Protein AF-A0A6A0A3K6-F1 (afdb_monomer)

Radius of gyration: 18.03 Å; Cα contacts (8 Å, |Δi|>4): 85; chains: 1; bounding box: 5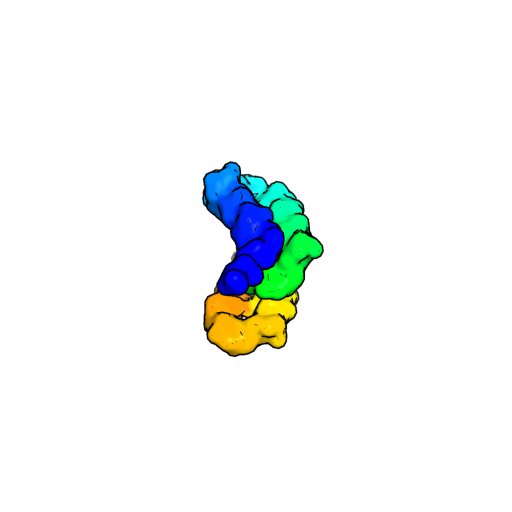7×27×57 Å

pLDDT: mean 73.13, std 15.04, range [38.66, 89.81]

Mean predicted aligned error: 10.45 Å

Organism: Haematococcus lacustris (NCBI:txid44745)

InterPro domains:
  IPR011990 Tetratricopeptide-like helical domain superfamily [G3DSA:1.25.40.10] (3-109)
  IPR011990 Tetratricopeptide-like helical domain superfamily [SSF48452] (23-89)
  IPR019734 Tetratricopeptide repeat [PS50005] (45-78)
  IPR051616 Cul2-RING E3 ligase substrate-recognition [PTHR46224] (24-90)

Secondary structure (DSSP, 8-state):
-----THHHHHHHHHHS--HHHHTT-HHHHHHHHHHHHHH-TT-HHHHHHHHHHHHHTT-HHHHHHHHHHHHHH-TT-HHHHHHHHHHHHHHHHHHHHHHHHHHHHHTS--

Sequence (111 aa):
MEVAGPQLNLMRCYMELAPWRQAVGNGRQALGDARTARALDPKYPKAWYREGAAHQLLQDWEEAAATFYEGFSLFPANKEFEVAFKQAMEEGRKAHQAAKAAAATAAGNDS

Solvent-accessible surface area (backbone atoms only — not comparable to full-atom values): 6084 Å² total; per-residue (Å²): 143,78,90,78,55,77,66,63,59,56,54,46,51,67,60,76,72,51,68,57,82,68,42,64,82,41,25,70,58,39,30,53,53,16,50,50,44,31,73,75,36,77,85,40,68,70,28,35,52,42,31,19,52,17,26,49,67,66,67,37,30,66,62,16,30,51,37,20,50,54,40,26,73,77,36,76,86,45,63,66,31,58,53,49,28,54,49,34,51,51,51,41,50,52,54,53,50,50,53,52,51,52,54,54,56,62,71,67,70,82,121

Structure (mmCIF, N/CA/C/O backbone):
data_AF-A0A6A0A3K6-F1
#
_entry.id   AF-A0A6A0A3K6-F1
#
loop_
_atom_site.group_PDB
_atom_site.id
_atom_site.type_symbol
_atom_site.label_atom_id
_atom_site.label_alt_id
_atom_site.label_comp_id
_atom_site.label_asym_id
_atom_site.label_entity_id
_atom_site.label_seq_id
_atom_site.pdbx_PDB_ins_code
_atom_site.Cartn_x
_atom_site.Cartn_y
_atom_site.Cartn_z
_atom_site.occupancy
_atom_site.B_iso_or_equiv
_atom_site.auth_seq_id
_atom_site.auth_comp_id
_atom_site.auth_asym_id
_atom_site.auth_atom_id
_atom_site.pdbx_PDB_model_num
ATOM 1 N N . MET A 1 1 ? 27.408 0.925 -29.357 1.00 41.47 1 MET A N 1
ATOM 2 C CA . MET A 1 1 ? 26.806 -0.077 -28.457 1.00 41.47 1 MET A CA 1
ATOM 3 C C . MET A 1 1 ? 26.207 0.674 -27.282 1.00 41.47 1 MET A C 1
ATOM 5 O O . MET A 1 1 ? 26.932 0.942 -26.345 1.00 41.47 1 MET A O 1
ATOM 9 N N . GLU A 1 2 ? 24.934 1.051 -27.331 1.00 38.66 2 GLU A N 1
ATOM 10 C CA . GLU A 1 2 ? 24.202 1.484 -26.134 1.00 38.66 2 GLU A CA 1
ATOM 11 C C . GLU A 1 2 ? 22.778 0.958 -26.273 1.00 38.66 2 GLU A C 1
ATOM 13 O O . GLU A 1 2 ? 21.961 1.464 -27.037 1.00 38.66 2 GLU A O 1
ATOM 18 N N . VAL A 1 3 ? 22.522 -0.157 -25.597 1.00 40.56 3 VAL A N 1
ATOM 19 C CA . VAL A 1 3 ? 21.209 -0.790 -25.490 1.00 40.56 3 VAL A CA 1
ATOM 20 C C . VAL A 1 3 ? 20.342 0.026 -24.526 1.00 40.56 3 VAL A C 1
ATOM 22 O O . VAL A 1 3 ? 20.039 -0.401 -23.417 1.00 40.56 3 VAL A O 1
ATOM 25 N N . ALA A 1 4 ? 19.953 1.233 -24.935 1.00 46.47 4 ALA A N 1
ATOM 26 C CA . ALA A 1 4 ? 18.921 2.009 -24.256 1.00 46.47 4 ALA A CA 1
ATOM 27 C C . ALA A 1 4 ? 17.554 1.410 -24.625 1.00 46.47 4 ALA A C 1
ATOM 29 O O . ALA A 1 4 ? 16.913 1.808 -25.596 1.00 46.47 4 ALA A O 1
ATOM 30 N N . GLY A 1 5 ? 17.156 0.366 -23.895 1.00 42.31 5 GLY A N 1
ATOM 31 C CA . GLY A 1 5 ? 15.914 -0.357 -24.146 1.00 42.31 5 GLY A CA 1
ATOM 32 C C . GLY A 1 5 ? 14.676 0.558 -24.078 1.00 42.31 5 GLY A C 1
ATOM 33 O O . GLY A 1 5 ? 14.613 1.438 -23.214 1.00 42.31 5 GLY A O 1
ATOM 34 N N . PRO A 1 6 ? 13.652 0.328 -24.925 1.00 49.38 6 PRO A N 1
ATOM 35 C CA . PRO A 1 6 ? 12.426 1.139 -25.006 1.00 49.38 6 PRO A CA 1
ATOM 36 C C . PRO A 1 6 ? 11.613 1.216 -23.697 1.00 49.38 6 PRO A C 1
ATOM 38 O O . PRO A 1 6 ? 10.689 2.018 -23.586 1.00 49.38 6 PRO A O 1
ATOM 41 N N . GLN A 1 7 ? 11.971 0.429 -22.681 1.00 46.47 7 GLN A N 1
ATOM 42 C CA . GLN A 1 7 ? 11.316 0.404 -21.373 1.00 46.47 7 GLN A CA 1
ATOM 43 C C . GLN A 1 7 ? 11.655 1.622 -20.495 1.00 46.47 7 GLN A C 1
ATOM 45 O O . GLN A 1 7 ? 10.807 2.081 -19.731 1.00 46.47 7 GLN A O 1
ATOM 50 N N . LEU A 1 8 ? 12.852 2.212 -20.636 1.00 48.31 8 LEU A N 1
ATOM 51 C CA . LEU A 1 8 ? 13.247 3.360 -19.805 1.00 48.31 8 LEU A CA 1
ATOM 52 C C . LEU A 1 8 ? 12.515 4.657 -20.196 1.00 48.31 8 LEU A C 1
ATOM 54 O O . LEU A 1 8 ? 12.266 5.505 -19.340 1.00 48.31 8 LEU A O 1
ATOM 58 N N . ASN A 1 9 ? 12.151 4.809 -21.474 1.00 48.91 9 ASN A N 1
ATOM 59 C CA . ASN A 1 9 ? 11.521 6.031 -21.983 1.00 48.91 9 ASN A CA 1
ATOM 60 C C . ASN A 1 9 ? 10.011 6.080 -21.690 1.00 48.91 9 ASN A C 1
ATOM 62 O O . ASN A 1 9 ? 9.485 7.140 -21.362 1.00 48.91 9 ASN A O 1
ATOM 66 N N . LEU A 1 10 ? 9.327 4.930 -21.705 1.00 52.50 10 LEU A N 1
ATOM 67 C CA . LEU A 1 10 ? 7.910 4.828 -21.329 1.00 52.50 10 LEU A CA 1
ATOM 68 C C . LEU A 1 10 ? 7.697 5.107 -19.835 1.00 52.50 10 LEU A C 1
ATOM 70 O O . LEU A 1 10 ? 6.826 5.894 -19.469 1.00 52.50 10 LEU A O 1
ATOM 74 N N . MET A 1 11 ? 8.544 4.550 -18.965 1.00 53.19 11 MET A N 1
ATOM 75 C CA . MET A 1 11 ? 8.443 4.777 -17.520 1.00 53.19 11 MET A CA 1
ATOM 76 C C . MET A 1 11 ? 8.767 6.224 -17.113 1.00 53.19 11 MET A C 1
ATOM 78 O O . MET A 1 11 ? 8.202 6.745 -16.149 1.00 53.19 11 MET A O 1
ATOM 82 N N . ARG A 1 12 ? 9.645 6.901 -17.868 1.00 47.62 12 ARG A N 1
ATOM 83 C CA . ARG A 1 12 ? 9.955 8.323 -17.677 1.00 47.62 12 ARG A CA 1
ATOM 84 C C . ARG A 1 12 ? 8.760 9.216 -18.024 1.00 47.62 12 ARG A C 1
ATOM 86 O O . ARG A 1 12 ? 8.481 10.136 -17.264 1.00 47.62 12 ARG A O 1
ATOM 93 N N . CYS A 1 13 ? 7.983 8.888 -19.060 1.00 48.00 13 CYS A N 1
ATOM 94 C CA . CYS A 1 13 ? 6.721 9.575 -19.362 1.00 48.00 13 CYS A CA 1
ATOM 95 C C . CYS A 1 13 ? 5.660 9.389 -18.261 1.00 48.00 13 CYS A C 1
ATOM 97 O O . CYS A 1 13 ? 5.001 10.357 -17.895 1.00 48.00 13 CYS A O 1
ATOM 99 N N . TYR A 1 14 ? 5.539 8.198 -17.662 1.00 52.97 14 TYR A N 1
ATOM 100 C CA . TYR A 1 14 ? 4.618 7.972 -16.533 1.00 52.97 14 TYR A CA 1
ATOM 101 C C . TYR A 1 14 ? 5.074 8.621 -15.210 1.00 52.97 14 TYR A C 1
ATOM 103 O O . TYR A 1 14 ? 4.256 8.822 -14.310 1.00 52.97 14 TYR A O 1
ATOM 111 N N . MET A 1 15 ? 6.363 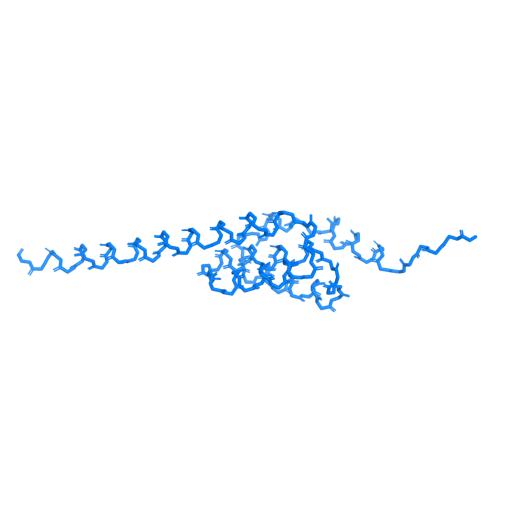8.956 -15.063 1.00 50.59 15 MET A N 1
ATOM 112 C CA . MET A 1 15 ? 6.887 9.674 -13.892 1.00 50.59 15 MET A CA 1
ATOM 113 C C . MET A 1 15 ? 6.944 11.197 -14.060 1.00 50.59 15 MET A C 1
ATOM 115 O O . MET A 1 15 ? 6.802 11.888 -13.055 1.00 50.59 15 MET A O 1
ATOM 119 N N . GLU A 1 16 ? 7.124 11.724 -15.274 1.00 49.16 16 GLU A N 1
ATOM 120 C CA . GLU A 1 16 ? 7.217 13.176 -15.511 1.00 49.16 16 GLU A CA 1
ATOM 121 C C . GLU A 1 16 ? 5.873 13.850 -15.838 1.00 49.16 16 GLU A C 1
ATOM 123 O O . GLU A 1 16 ? 5.778 15.067 -15.708 1.00 49.16 16 GLU A O 1
ATOM 128 N N . LEU A 1 17 ? 4.818 13.103 -16.205 1.00 45.00 17 LEU A N 1
ATOM 129 C CA . LEU A 1 17 ? 3.524 13.696 -16.601 1.00 45.00 17 LEU A CA 1
ATOM 130 C C . LEU A 1 17 ? 2.374 13.574 -15.594 1.00 45.00 17 LEU A C 1
ATOM 132 O O . LEU A 1 17 ? 1.321 14.159 -15.833 1.00 45.00 17 LEU A O 1
ATOM 136 N N . ALA A 1 18 ? 2.531 12.885 -14.465 1.00 45.62 18 ALA A N 1
ATOM 137 C CA . ALA A 1 18 ? 1.446 12.786 -13.490 1.00 45.62 18 ALA A CA 1
ATOM 138 C C . ALA A 1 18 ? 1.842 13.404 -12.145 1.00 45.62 18 ALA A C 1
ATOM 140 O O . ALA A 1 18 ? 2.693 12.839 -11.443 1.00 45.62 18 ALA A O 1
ATOM 141 N N . PRO A 1 19 ? 1.165 14.472 -11.682 1.00 51.00 19 PRO A N 1
ATOM 142 C CA . PRO A 1 19 ? 1.082 14.749 -10.260 1.00 51.00 19 PRO A CA 1
ATOM 143 C C . PRO A 1 19 ? 0.209 13.655 -9.620 1.00 51.00 19 PRO A C 1
ATOM 145 O O . PRO A 1 19 ? -0.904 13.906 -9.175 1.00 51.00 19 PRO A O 1
ATOM 148 N N . TRP A 1 20 ? 0.704 12.412 -9.549 1.00 52.28 20 TRP A N 1
ATOM 149 C CA . TRP A 1 20 ? 0.013 11.319 -8.854 1.00 52.28 20 TRP A CA 1
ATOM 150 C C . TRP A 1 20 ? -0.239 11.696 -7.389 1.00 52.28 20 TRP A C 1
ATOM 152 O O . TRP A 1 20 ? -1.251 11.301 -6.831 1.00 52.28 20 TRP A O 1
ATOM 162 N N . ARG A 1 21 ? 0.615 12.562 -6.809 1.00 49.38 21 ARG A N 1
ATOM 163 C CA . ARG A 1 21 ? 0.409 13.209 -5.501 1.00 49.38 21 ARG A CA 1
ATOM 164 C C . ARG A 1 21 ? -0.883 14.031 -5.405 1.00 49.38 21 ARG A C 1
ATOM 166 O O . ARG A 1 21 ? -1.410 14.140 -4.309 1.00 49.38 21 ARG A O 1
ATOM 173 N N . GLN A 1 22 ? -1.392 14.599 -6.502 1.00 46.41 22 GLN A N 1
ATOM 174 C CA . GLN A 1 22 ? -2.696 15.281 -6.534 1.00 46.41 22 GLN A CA 1
ATOM 175 C C . GLN A 1 22 ? -3.853 14.300 -6.780 1.00 46.41 22 GLN A C 1
ATOM 177 O O . GLN A 1 22 ? -4.944 14.507 -6.256 1.00 46.41 22 GLN A O 1
ATOM 182 N N . ALA A 1 23 ? -3.610 13.189 -7.486 1.00 52.03 23 ALA A N 1
ATOM 183 C CA . ALA A 1 23 ? -4.581 12.099 -7.653 1.00 52.03 23 ALA A CA 1
ATOM 184 C C . ALA A 1 23 ? -4.790 11.249 -6.381 1.00 52.03 23 ALA A C 1
ATOM 186 O O . ALA A 1 23 ? -5.740 10.472 -6.320 1.00 52.03 23 ALA A O 1
ATOM 187 N N . VAL A 1 24 ? -3.969 11.440 -5.337 1.00 54.22 24 VAL A N 1
ATOM 188 C CA . VAL A 1 24 ? -4.144 10.851 -3.989 1.00 54.22 24 VAL A CA 1
ATOM 189 C C . VAL A 1 24 ? -5.523 11.171 -3.381 1.00 54.22 24 VAL A C 1
ATOM 191 O O . VAL A 1 24 ? -5.973 10.456 -2.493 1.00 54.22 24 VAL A O 1
ATOM 194 N N . GLY A 1 25 ? -6.247 12.177 -3.894 1.00 57.97 25 GLY A N 1
ATOM 195 C CA . GLY A 1 25 ? -7.643 12.442 -3.521 1.00 57.97 25 GLY A CA 1
ATOM 196 C C . GLY A 1 25 ? -8.674 11.435 -4.064 1.00 57.97 25 GLY A C 1
ATOM 197 O O . GLY A 1 25 ? -9.766 11.343 -3.517 1.00 57.97 25 GLY A O 1
ATOM 198 N N . ASN A 1 26 ? -8.341 10.659 -5.103 1.00 70.38 26 ASN A N 1
ATOM 199 C CA . ASN A 1 26 ? -9.195 9.624 -5.697 1.00 70.38 26 ASN A CA 1
ATOM 200 C C . ASN A 1 26 ? -8.449 8.279 -5.700 1.00 70.38 26 ASN A C 1
ATOM 202 O O . ASN A 1 26 ? -7.943 7.842 -6.736 1.00 70.38 26 ASN A O 1
ATOM 206 N N . GLY A 1 27 ? -8.412 7.586 -4.554 1.00 71.38 27 GLY A N 1
ATOM 207 C CA . GLY A 1 27 ? -7.728 6.288 -4.404 1.00 71.38 27 GLY A CA 1
ATOM 208 C C . GLY A 1 27 ? -8.074 5.260 -5.496 1.00 71.38 27 GLY A C 1
ATOM 209 O O . GLY A 1 27 ? -7.225 4.481 -5.916 1.00 71.38 27 GLY A O 1
ATOM 210 N N . ARG A 1 28 ? -9.286 5.326 -6.063 1.00 77.38 28 ARG A N 1
ATOM 211 C CA . ARG A 1 28 ? -9.744 4.439 -7.144 1.00 77.38 28 ARG A CA 1
ATOM 212 C C . ARG A 1 28 ? -9.093 4.720 -8.503 1.00 77.38 28 ARG A C 1
ATOM 214 O O . ARG A 1 28 ? -8.848 3.783 -9.258 1.00 77.38 28 ARG A O 1
ATOM 221 N N . GLN A 1 29 ? -8.815 5.986 -8.819 1.00 74.81 29 GLN A N 1
ATOM 222 C CA . GLN A 1 29 ? -8.070 6.354 -10.031 1.00 74.81 29 GLN A CA 1
ATOM 223 C C . GLN A 1 29 ? -6.596 5.980 -9.875 1.00 74.81 29 GLN A C 1
ATOM 225 O O . GLN A 1 29 ? -6.037 5.335 -10.758 1.00 74.81 29 GLN A O 1
ATOM 230 N N . ALA A 1 30 ? -6.014 6.271 -8.706 1.00 76.31 30 ALA A N 1
ATOM 231 C CA . ALA A 1 30 ? -4.644 5.882 -8.380 1.00 76.31 30 ALA A CA 1
ATOM 232 C C . ALA A 1 30 ? -4.431 4.361 -8.487 1.00 76.31 30 ALA A C 1
ATOM 234 O O . ALA A 1 30 ? -3.400 3.917 -8.991 1.00 76.31 30 ALA A O 1
ATOM 235 N N . LEU A 1 31 ? -5.426 3.563 -8.085 1.00 82.00 31 LEU A N 1
ATOM 236 C CA . LEU A 1 31 ? -5.392 2.112 -8.241 1.00 82.00 31 LEU A CA 1
ATOM 237 C C . LEU A 1 31 ? -5.373 1.687 -9.718 1.00 82.00 31 LEU A C 1
ATOM 239 O O . LEU A 1 31 ? -4.604 0.806 -10.097 1.00 82.00 31 LEU A O 1
ATOM 243 N N . GLY A 1 32 ? -6.195 2.313 -10.565 1.00 79.62 32 GLY A N 1
ATOM 244 C CA . GLY A 1 32 ? -6.224 2.030 -12.005 1.00 79.62 32 GLY A CA 1
ATOM 245 C C . GLY A 1 32 ? -4.889 2.330 -12.691 1.00 79.62 32 GLY A C 1
ATOM 246 O O . GLY A 1 32 ? -4.379 1.505 -13.457 1.00 79.62 32 GLY A O 1
ATOM 247 N N . ASP A 1 33 ? -4.283 3.466 -12.351 1.00 77.00 33 ASP A N 1
ATOM 248 C CA . ASP A 1 33 ? -2.976 3.866 -12.873 1.00 77.00 33 ASP A CA 1
ATOM 249 C C . ASP A 1 33 ? -1.867 2.921 -12.392 1.00 77.00 33 ASP A C 1
ATOM 251 O O . ASP A 1 33 ? -1.019 2.498 -13.182 1.00 77.00 33 ASP A O 1
ATOM 255 N N . ALA A 1 34 ? -1.895 2.528 -11.114 1.00 78.12 34 ALA A N 1
ATOM 256 C CA . ALA A 1 34 ? -0.919 1.605 -10.547 1.00 78.12 34 ALA A CA 1
ATOM 257 C C . ALA A 1 34 ? -1.019 0.198 -11.163 1.00 78.12 34 ALA A C 1
ATOM 259 O O . ALA A 1 34 ? 0.005 -0.370 -11.547 1.00 78.12 34 ALA A O 1
ATOM 260 N N . ARG A 1 35 ? -2.236 -0.325 -11.367 1.00 82.62 35 ARG A N 1
ATOM 261 C CA . ARG A 1 35 ? -2.461 -1.616 -12.045 1.00 82.62 35 ARG A CA 1
ATOM 262 C C . ARG A 1 35 ? -1.997 -1.590 -13.496 1.00 82.62 35 ARG A C 1
ATOM 264 O O . ARG A 1 35 ? -1.414 -2.561 -13.971 1.00 82.62 35 ARG A O 1
ATOM 271 N N . THR A 1 36 ? -2.213 -0.474 -14.190 1.00 79.25 36 THR A N 1
ATOM 272 C CA . THR A 1 36 ? -1.712 -0.290 -15.558 1.00 79.25 36 THR A CA 1
ATOM 273 C C . THR A 1 36 ? -0.185 -0.280 -15.571 1.00 79.25 36 THR A C 1
ATOM 275 O O . THR A 1 36 ? 0.424 -0.975 -16.379 1.00 79.25 36 THR A O 1
ATOM 278 N N . ALA A 1 37 ? 0.452 0.426 -14.6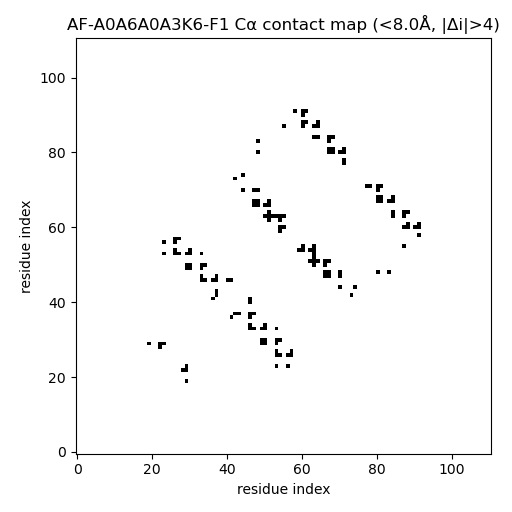32 1.00 75.81 37 ALA A N 1
ATOM 279 C CA . ALA A 1 37 ? 1.906 0.427 -14.496 1.00 75.81 37 ALA A CA 1
ATOM 280 C C . ALA A 1 37 ? 2.464 -0.974 -14.186 1.00 75.81 37 ALA A C 1
ATOM 282 O O . ALA A 1 37 ? 3.470 -1.364 -14.773 1.00 75.81 37 ALA A O 1
ATOM 283 N N . ARG A 1 38 ? 1.787 -1.757 -13.335 1.00 78.62 38 ARG A N 1
ATOM 284 C CA . ARG A 1 38 ? 2.145 -3.156 -13.058 1.00 78.62 38 ARG A CA 1
ATOM 285 C C . ARG A 1 38 ? 1.979 -4.060 -14.282 1.00 78.62 38 ARG A C 1
ATOM 287 O O . ARG A 1 38 ? 2.804 -4.943 -14.495 1.00 78.62 38 ARG A O 1
ATOM 294 N N . ALA A 1 39 ? 0.939 -3.851 -15.088 1.00 79.50 39 ALA A N 1
ATOM 295 C CA . ALA A 1 39 ? 0.727 -4.608 -16.322 1.00 79.50 39 ALA A CA 1
ATOM 296 C C . ALA A 1 39 ? 1.780 -4.283 -17.396 1.00 79.50 39 ALA A C 1
ATOM 298 O O . ALA A 1 39 ? 2.169 -5.162 -18.162 1.00 79.50 39 ALA A O 1
ATOM 299 N N . LEU A 1 40 ? 2.243 -3.031 -17.441 1.00 77.44 40 LEU A N 1
ATOM 300 C CA . LEU A 1 40 ? 3.289 -2.582 -18.360 1.00 77.44 40 LEU A CA 1
ATOM 301 C C . LEU A 1 40 ? 4.677 -3.076 -17.944 1.00 77.44 40 LEU A C 1
ATOM 303 O O . LEU A 1 40 ? 5.437 -3.536 -18.794 1.00 77.44 40 LEU A O 1
ATOM 307 N N . ASP A 1 41 ? 5.005 -2.984 -16.655 1.00 72.50 41 ASP A N 1
ATOM 308 C CA . ASP A 1 41 ? 6.261 -3.488 -16.110 1.00 72.50 41 ASP A CA 1
ATOM 309 C C . ASP A 1 41 ? 6.043 -4.190 -14.757 1.00 72.50 41 ASP A C 1
ATOM 311 O O . ASP A 1 41 ? 6.082 -3.557 -13.693 1.00 72.50 41 ASP A O 1
ATOM 315 N N . PRO A 1 42 ? 5.875 -5.524 -14.762 1.00 73.50 42 PRO A N 1
ATOM 316 C CA . PRO A 1 42 ? 5.726 -6.293 -13.531 1.00 73.50 42 PRO A CA 1
ATOM 317 C C . PRO A 1 42 ? 7.017 -6.323 -12.698 1.00 73.50 42 PRO A C 1
ATOM 319 O O . PRO A 1 42 ? 6.976 -6.658 -11.513 1.00 73.50 42 PRO A O 1
ATOM 322 N N . LYS A 1 43 ? 8.164 -5.950 -13.285 1.00 77.00 43 LYS A N 1
ATOM 323 C CA . LYS A 1 43 ? 9.456 -5.838 -12.605 1.00 77.00 43 LYS A CA 1
ATOM 324 C C . LYS A 1 43 ? 9.726 -4.432 -12.058 1.00 77.00 43 LYS A C 1
ATOM 326 O O . LYS A 1 43 ? 10.830 -4.183 -11.570 1.00 77.00 43 LYS A O 1
ATOM 331 N N . TYR A 1 44 ? 8.736 -3.538 -12.048 1.00 76.56 44 TYR A N 1
ATOM 332 C CA . TYR A 1 44 ? 8.907 -2.207 -11.484 1.00 76.56 44 TYR A CA 1
ATOM 333 C C . TYR A 1 44 ? 8.468 -2.117 -10.011 1.00 76.56 44 TYR A C 1
ATOM 335 O O . TYR A 1 44 ? 7.273 -2.010 -9.728 1.00 76.56 44 TYR A O 1
ATOM 343 N N . PRO A 1 45 ? 9.399 -2.056 -9.038 1.00 75.81 45 PRO A N 1
ATOM 344 C CA . PRO A 1 45 ? 9.049 -2.061 -7.615 1.00 75.81 45 PRO A CA 1
ATOM 345 C C . PRO A 1 45 ? 8.190 -0.859 -7.191 1.00 75.81 45 PRO A C 1
ATOM 347 O O . PRO A 1 45 ? 7.332 -0.966 -6.318 1.00 75.81 45 PRO A O 1
ATOM 350 N N . LYS A 1 46 ? 8.353 0.300 -7.834 1.00 77.12 46 LYS A N 1
ATOM 351 C CA . LYS A 1 46 ? 7.556 1.486 -7.490 1.00 77.12 46 LYS A CA 1
ATOM 352 C C . LYS A 1 46 ? 6.094 1.372 -7.944 1.00 77.12 46 LYS A C 1
ATOM 354 O O . LYS A 1 46 ? 5.259 2.040 -7.344 1.00 77.12 46 LYS A O 1
ATOM 359 N N . ALA A 1 47 ? 5.767 0.557 -8.955 1.00 80.62 47 ALA A N 1
ATOM 360 C CA . ALA A 1 47 ? 4.370 0.292 -9.324 1.00 80.62 47 ALA A CA 1
ATOM 361 C C . ALA A 1 47 ? 3.656 -0.487 -8.216 1.00 80.62 47 ALA A C 1
ATOM 363 O O . ALA A 1 47 ? 2.617 -0.039 -7.743 1.00 80.62 47 ALA A O 1
ATOM 364 N N . TRP A 1 48 ? 4.276 -1.567 -7.731 1.00 84.56 48 TRP A N 1
ATOM 365 C CA . TRP A 1 48 ? 3.783 -2.350 -6.592 1.00 84.56 48 TRP A CA 1
ATOM 366 C C . TRP A 1 48 ? 3.580 -1.489 -5.344 1.00 84.56 48 TRP A C 1
ATOM 368 O O . TRP A 1 48 ? 2.547 -1.578 -4.685 1.00 84.56 48 TRP A O 1
ATOM 378 N N . TYR A 1 49 ? 4.532 -0.596 -5.055 1.00 82.88 49 TYR A N 1
ATOM 379 C CA . TYR A 1 49 ? 4.396 0.325 -3.928 1.00 82.88 49 TYR A CA 1
ATOM 380 C C . TYR A 1 49 ? 3.194 1.271 -4.086 1.00 82.88 49 TYR A C 1
ATOM 382 O O . TYR A 1 49 ? 2.447 1.503 -3.138 1.00 82.88 49 TYR A O 1
ATOM 390 N N . ARG A 1 50 ? 2.986 1.810 -5.293 1.00 81.56 50 ARG A N 1
ATOM 391 C CA . ARG A 1 50 ? 1.861 2.709 -5.594 1.00 81.56 50 ARG A CA 1
ATOM 392 C C . ARG A 1 50 ? 0.511 1.995 -5.553 1.00 81.56 50 ARG A C 1
ATOM 394 O O . ARG A 1 50 ? -0.456 2.601 -5.109 1.00 81.56 50 ARG A O 1
ATOM 401 N N . GLU A 1 51 ? 0.447 0.738 -5.985 1.00 86.12 51 GLU A N 1
ATOM 402 C CA . GLU A 1 51 ? -0.769 -0.083 -5.920 1.00 86.12 51 GLU A CA 1
ATOM 403 C C . GLU A 1 51 ? -1.157 -0.360 -4.463 1.00 86.12 51 GLU A C 1
ATOM 405 O O . GLU A 1 51 ? -2.292 -0.090 -4.074 1.00 86.12 51 GLU A O 1
ATOM 410 N N . GLY A 1 52 ? -0.193 -0.755 -3.623 1.00 88.12 52 GLY A N 1
ATOM 411 C CA . GLY A 1 52 ? -0.421 -0.929 -2.186 1.00 88.12 52 GLY A CA 1
ATOM 412 C C . GLY A 1 52 ? -0.851 0.368 -1.489 1.00 88.12 52 GLY A C 1
ATOM 413 O O . GLY A 1 52 ? -1.813 0.369 -0.724 1.00 88.12 52 GLY A O 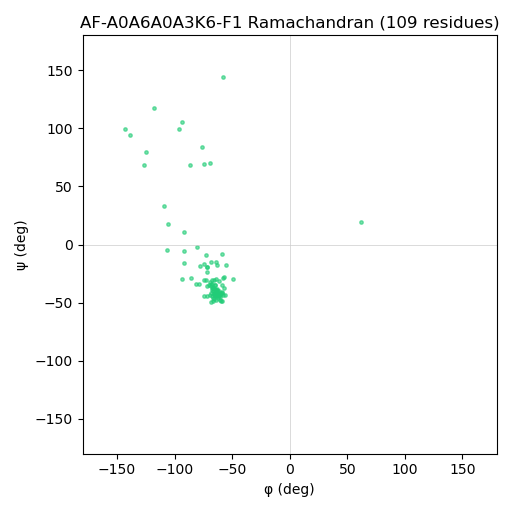1
ATOM 414 N N . ALA A 1 53 ? -0.218 1.501 -1.813 1.00 83.62 53 ALA A N 1
ATOM 415 C CA . ALA A 1 53 ? -0.607 2.807 -1.275 1.00 83.62 53 ALA A CA 1
ATOM 416 C C . ALA A 1 53 ? -2.016 3.245 -1.727 1.00 83.62 53 ALA A C 1
ATOM 418 O O . ALA A 1 53 ? -2.750 3.863 -0.957 1.00 83.62 53 ALA A O 1
ATOM 419 N N . ALA A 1 54 ? -2.425 2.912 -2.956 1.00 85.75 54 ALA A N 1
ATOM 420 C CA . ALA A 1 54 ? -3.780 3.173 -3.434 1.00 85.75 54 ALA A CA 1
ATOM 421 C C . ALA A 1 54 ? -4.823 2.341 -2.670 1.00 85.75 54 ALA A C 1
ATOM 423 O O . ALA A 1 54 ? -5.865 2.875 -2.294 1.00 85.75 54 ALA A O 1
ATOM 424 N N . HIS A 1 55 ? -4.522 1.074 -2.370 1.00 87.38 55 HIS A N 1
ATOM 425 C CA . HIS A 1 55 ? -5.368 0.240 -1.514 1.00 87.38 55 HIS A CA 1
ATOM 426 C C . HIS A 1 55 ? -5.467 0.779 -0.080 1.00 87.38 55 HIS A C 1
ATOM 428 O O . HIS A 1 55 ? -6.564 0.821 0.472 1.00 87.38 55 HIS A O 1
ATOM 434 N N . GLN A 1 56 ? -4.373 1.294 0.495 1.00 84.00 56 GLN A N 1
ATOM 435 C CA . GLN A 1 56 ? -4.416 1.973 1.800 1.00 84.00 56 GLN A CA 1
ATOM 436 C C . GLN A 1 56 ? -5.365 3.183 1.792 1.00 84.00 56 GLN A C 1
ATOM 438 O O . GLN A 1 56 ? -6.139 3.368 2.729 1.00 84.00 56 GLN A O 1
ATOM 443 N N . LEU A 1 57 ? -5.364 3.983 0.720 1.00 82.31 57 LEU A N 1
ATOM 444 C CA . LEU A 1 57 ? -6.291 5.115 0.570 1.00 82.31 57 LEU A CA 1
ATOM 445 C C . LEU A 1 57 ? -7.753 4.676 0.439 1.00 82.31 57 LEU A C 1
ATOM 447 O O . LEU A 1 57 ? -8.649 5.403 0.862 1.00 82.31 57 LEU A O 1
ATOM 451 N N . LEU A 1 58 ? -7.995 3.501 -0.141 1.00 84.69 58 LEU A N 1
ATOM 452 C CA . LEU A 1 58 ? -9.322 2.889 -0.230 1.00 84.69 58 LEU A CA 1
ATOM 453 C C . LEU A 1 58 ? -9.742 2.176 1.065 1.00 84.69 58 LEU A C 1
ATOM 455 O O . LEU A 1 58 ? -10.868 1.701 1.147 1.00 84.69 58 LEU A O 1
ATOM 459 N N . GLN A 1 59 ? -8.869 2.147 2.081 1.00 84.81 59 GLN A N 1
ATOM 460 C CA . GLN A 1 59 ? -9.031 1.377 3.319 1.00 84.81 59 GLN A CA 1
ATOM 461 C C . GLN A 1 59 ? -9.102 -0.146 3.095 1.00 84.81 59 GLN A C 1
ATOM 463 O O . GLN A 1 59 ? -9.516 -0.891 3.985 1.00 84.81 59 GLN A O 1
ATOM 468 N N . ASP A 1 60 ? -8.632 -0.614 1.938 1.00 87.75 60 ASP A N 1
ATOM 469 C CA . ASP A 1 60 ? -8.515 -2.027 1.578 1.00 87.75 60 ASP A CA 1
ATOM 470 C C . ASP A 1 60 ? -7.174 -2.575 2.088 1.00 87.75 60 ASP A C 1
ATOM 472 O O . ASP A 1 60 ? -6.244 -2.868 1.333 1.00 87.75 60 ASP A O 1
ATOM 476 N N . TRP A 1 61 ? -7.041 -2.675 3.411 1.00 86.94 61 TRP A N 1
ATOM 477 C CA . TRP A 1 61 ? -5.777 -3.039 4.065 1.00 86.94 61 TRP A CA 1
ATOM 478 C C . TRP A 1 61 ? -5.293 -4.456 3.724 1.00 86.94 61 TRP A C 1
ATOM 480 O O . TRP A 1 61 ? -4.088 -4.705 3.710 1.00 86.94 61 TRP A O 1
ATOM 490 N N . GLU A 1 62 ? -6.220 -5.374 3.451 1.00 85.50 62 GLU A N 1
ATOM 491 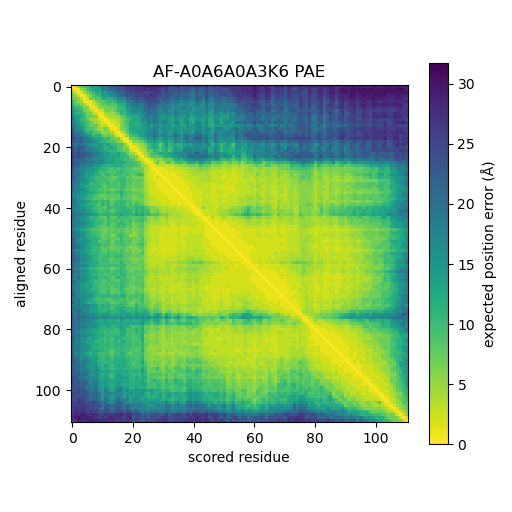C CA . GLU A 1 62 ? -5.932 -6.774 3.116 1.00 85.50 62 GLU A CA 1
ATOM 492 C C . GLU A 1 62 ? -5.254 -6.890 1.742 1.00 85.50 62 GLU A C 1
ATOM 494 O O . GLU A 1 62 ? -4.167 -7.460 1.627 1.00 85.50 62 GLU A O 1
ATOM 499 N N . GLU A 1 63 ? -5.824 -6.234 0.728 1.00 87.25 63 GLU A N 1
ATOM 500 C CA . GLU A 1 63 ? -5.257 -6.158 -0.624 1.00 87.25 63 GLU A CA 1
ATOM 501 C C . GLU A 1 63 ? -3.942 -5.365 -0.649 1.00 87.25 63 GLU A C 1
ATOM 503 O O . GLU A 1 63 ? -2.988 -5.748 -1.335 1.00 87.25 63 GLU A O 1
ATOM 508 N N . ALA A 1 64 ? -3.837 -4.294 0.149 1.00 89.44 64 ALA A N 1
ATOM 509 C CA . ALA A 1 64 ? -2.585 -3.555 0.305 1.00 89.44 64 ALA A CA 1
ATOM 510 C C . ALA A 1 64 ? -1.461 -4.467 0.823 1.00 89.44 64 ALA A C 1
ATOM 512 O O . ALA A 1 64 ? -0.365 -4.499 0.258 1.00 89.44 64 ALA A O 1
ATOM 513 N N . ALA A 1 65 ? -1.736 -5.238 1.879 1.00 88.56 65 ALA A N 1
ATOM 514 C CA . ALA A 1 65 ? -0.778 -6.159 2.476 1.00 88.56 65 ALA A CA 1
ATOM 515 C C . ALA A 1 65 ? -0.362 -7.273 1.497 1.00 88.56 65 ALA A C 1
ATOM 517 O O . ALA A 1 65 ? 0.832 -7.558 1.380 1.00 88.56 65 ALA A O 1
ATOM 518 N N . ALA A 1 66 ? -1.310 -7.848 0.750 1.00 89.81 66 ALA A N 1
ATOM 519 C CA . ALA A 1 66 ? -1.022 -8.839 -0.288 1.00 89.81 66 ALA A CA 1
ATOM 520 C C . ALA A 1 66 ? -0.107 -8.265 -1.385 1.00 89.81 66 ALA A C 1
ATOM 522 O O . ALA A 1 66 ? 0.935 -8.842 -1.698 1.00 89.81 66 ALA A O 1
ATOM 523 N N . THR A 1 67 ? -0.429 -7.069 -1.885 1.00 89.19 67 THR A N 1
ATOM 524 C CA . THR A 1 67 ? 0.346 -6.377 -2.926 1.00 89.19 67 THR A CA 1
ATOM 525 C C . THR A 1 67 ? 1.781 -6.086 -2.474 1.00 89.19 67 THR A C 1
ATOM 527 O O . THR A 1 67 ? 2.737 -6.311 -3.220 1.00 89.19 67 THR A O 1
ATOM 530 N N . PHE A 1 68 ? 1.969 -5.618 -1.235 1.00 88.50 68 PHE A N 1
ATOM 531 C CA . PHE A 1 68 ? 3.308 -5.390 -0.686 1.00 88.50 68 PHE A CA 1
ATOM 532 C C . PHE A 1 68 ? 4.081 -6.695 -0.464 1.00 88.50 68 PHE A C 1
ATOM 534 O O . PHE A 1 68 ? 5.296 -6.709 -0.657 1.00 88.50 68 PHE A O 1
ATOM 541 N N . TYR A 1 69 ? 3.407 -7.787 -0.093 1.00 87.62 69 TYR A N 1
ATOM 542 C CA . TYR A 1 69 ? 4.032 -9.098 0.093 1.00 87.62 69 TYR A CA 1
ATOM 543 C C . TYR A 1 69 ? 4.508 -9.716 -1.230 1.00 87.62 69 TYR A C 1
ATOM 545 O O . TYR A 1 69 ? 5.622 -10.245 -1.308 1.00 87.62 69 TYR A O 1
ATOM 553 N N . GLU A 1 70 ? 3.710 -9.601 -2.293 1.00 86.75 70 GLU A N 1
ATOM 554 C CA . GLU A 1 70 ? 4.122 -9.992 -3.646 1.00 86.75 70 GLU A CA 1
ATOM 555 C C . GLU A 1 70 ? 5.307 -9.144 -4.123 1.00 86.75 70 GLU A C 1
ATOM 557 O O . GLU A 1 70 ? 6.320 -9.683 -4.577 1.00 86.75 70 GLU A O 1
ATOM 562 N N . GLY A 1 71 ? 5.236 -7.823 -3.924 1.00 84.94 71 GLY A N 1
ATOM 563 C CA . GLY A 1 71 ? 6.341 -6.907 -4.207 1.00 84.94 71 GLY A CA 1
ATOM 564 C C . GLY A 1 71 ? 7.619 -7.266 -3.439 1.00 84.94 71 GLY A C 1
ATOM 565 O O . GLY A 1 71 ? 8.700 -7.310 -4.022 1.00 84.94 71 GLY A O 1
ATOM 566 N N . PHE A 1 72 ? 7.511 -7.602 -2.154 1.00 84.06 72 PHE A N 1
ATOM 567 C CA . PHE A 1 72 ? 8.643 -8.044 -1.338 1.00 84.06 72 PHE A CA 1
ATOM 568 C C . PHE A 1 72 ? 9.248 -9.359 -1.847 1.00 84.06 72 PHE A C 1
ATOM 570 O O . PHE A 1 72 ? 10.469 -9.490 -1.916 1.00 84.06 72 PHE A O 1
ATOM 577 N N . SER A 1 73 ? 8.407 -10.313 -2.255 1.00 84.69 73 SER A N 1
ATOM 578 C CA . SER A 1 73 ? 8.847 -11.609 -2.792 1.00 84.69 73 SER A CA 1
ATOM 579 C C . SER A 1 73 ? 9.605 -11.461 -4.116 1.00 84.69 73 SER A C 1
ATOM 581 O O . SER A 1 73 ? 10.560 -12.195 -4.372 1.00 84.69 73 SER A O 1
ATOM 583 N N . LEU A 1 74 ? 9.214 -10.488 -4.945 1.00 82.75 74 LEU A N 1
ATOM 584 C CA . LEU A 1 74 ? 9.898 -10.149 -6.198 1.00 82.75 74 LEU A CA 1
ATOM 585 C C . LEU A 1 74 ? 11.167 -9.314 -5.975 1.00 82.75 74 LEU A C 1
ATOM 587 O O . LEU A 1 74 ? 12.143 -9.463 -6.714 1.00 82.75 74 LEU A O 1
ATOM 591 N N . PHE A 1 75 ? 11.172 -8.447 -4.960 1.00 80.38 75 PHE A N 1
ATOM 592 C CA . PHE A 1 75 ? 12.277 -7.540 -4.642 1.00 80.38 75 PHE A CA 1
ATOM 593 C C . PHE A 1 75 ? 12.731 -7.684 -3.183 1.00 80.38 75 PHE A C 1
ATOM 595 O O . PHE A 1 75 ? 12.623 -6.728 -2.409 1.00 80.38 75 PHE A O 1
ATOM 602 N N . PRO A 1 76 ? 13.340 -8.823 -2.806 1.00 75.25 76 PRO A N 1
ATOM 603 C CA . PRO A 1 76 ? 13.770 -9.069 -1.427 1.00 75.25 76 PRO A CA 1
ATOM 604 C C . PRO A 1 76 ? 14.863 -8.096 -0.948 1.00 75.25 76 PRO A C 1
ATOM 606 O O . PRO A 1 76 ? 15.118 -7.973 0.246 1.00 75.25 76 PRO A O 1
ATOM 609 N N . ALA A 1 77 ? 15.511 -7.377 -1.870 1.00 78.12 77 ALA A N 1
ATOM 610 C CA . ALA A 1 77 ? 16.506 -6.353 -1.561 1.00 78.12 77 ALA A CA 1
ATOM 611 C C . ALA A 1 77 ? 15.895 -5.010 -1.107 1.00 78.12 77 ALA A C 1
ATOM 613 O O . ALA A 1 77 ? 16.595 -4.193 -0.505 1.00 78.12 77 ALA A O 1
ATOM 614 N N . ASN A 1 78 ? 14.610 -4.761 -1.382 1.00 70.06 78 ASN A N 1
ATOM 615 C CA . ASN A 1 78 ? 13.959 -3.486 -1.091 1.00 70.06 78 ASN A CA 1
ATOM 616 C C . ASN A 1 78 ? 13.212 -3.537 0.244 1.00 70.06 78 ASN A C 1
ATOM 618 O O . ASN A 1 78 ? 12.061 -3.962 0.327 1.00 70.06 78 ASN A O 1
ATOM 622 N N . LYS A 1 79 ? 13.853 -3.004 1.289 1.00 79.12 79 LYS A N 1
ATOM 623 C CA . LYS A 1 79 ? 13.262 -2.862 2.631 1.00 79.12 79 LYS A CA 1
ATOM 624 C C . LYS A 1 79 ? 12.040 -1.939 2.676 1.00 79.12 79 LYS A C 1
ATOM 626 O O . LYS A 1 79 ? 11.269 -2.005 3.627 1.00 79.12 79 LYS A O 1
ATOM 631 N N . GLU A 1 80 ? 11.839 -1.100 1.660 1.00 78.94 80 GLU A N 1
ATOM 632 C CA . GLU A 1 80 ? 10.655 -0.238 1.564 1.00 78.94 80 GLU A CA 1
ATOM 633 C C . GLU A 1 80 ? 9.350 -1.046 1.545 1.00 78.94 80 GLU A C 1
ATOM 635 O O . GLU A 1 80 ? 8.375 -0.625 2.162 1.00 78.94 80 GLU A O 1
ATOM 640 N N . PHE A 1 81 ? 9.339 -2.235 0.930 1.00 82.25 81 PHE A N 1
ATOM 641 C CA . PHE A 1 81 ? 8.164 -3.113 0.937 1.00 82.25 81 PHE A CA 1
ATOM 642 C C . PHE A 1 81 ? 7.860 -3.676 2.321 1.00 82.25 81 PHE A C 1
ATOM 644 O O . PHE A 1 81 ? 6.701 -3.746 2.715 1.00 82.25 81 PHE A O 1
ATOM 651 N N . GLU A 1 82 ? 8.894 -4.036 3.082 1.00 82.31 82 GLU A N 1
ATOM 652 C CA . GLU A 1 82 ? 8.734 -4.534 4.448 1.00 82.31 82 GLU A CA 1
ATOM 653 C C . GLU A 1 82 ? 8.146 -3.451 5.363 1.00 82.31 82 GLU A C 1
ATOM 655 O O . GLU A 1 82 ? 7.238 -3.719 6.153 1.00 82.31 82 GLU A O 1
ATOM 660 N N . VAL A 1 83 ? 8.643 -2.215 5.241 1.00 87.12 83 VAL A N 1
ATOM 661 C CA . VAL A 1 83 ? 8.126 -1.066 5.996 1.00 87.12 83 VAL A CA 1
ATOM 662 C C . VAL A 1 83 ? 6.675 -0.781 5.608 1.00 87.12 83 VAL A C 1
ATOM 664 O O . VAL A 1 83 ? 5.826 -0.667 6.490 1.00 87.12 83 VAL A O 1
ATOM 667 N N . ALA A 1 84 ? 6.373 -0.739 4.308 1.00 84.88 84 ALA A N 1
ATOM 668 C CA . ALA A 1 84 ? 5.026 -0.480 3.808 1.00 84.88 84 ALA A CA 1
ATOM 669 C C . ALA A 1 84 ? 4.020 -1.560 4.233 1.00 84.88 84 ALA A C 1
ATOM 671 O O . ALA A 1 84 ? 2.930 -1.239 4.698 1.00 84.88 84 ALA A O 1
ATOM 672 N N . PHE A 1 85 ? 4.412 -2.837 4.172 1.00 87.25 85 PHE A N 1
ATOM 673 C CA . PHE A 1 85 ? 3.600 -3.958 4.643 1.00 87.25 85 PHE A CA 1
ATOM 674 C C . PHE A 1 85 ? 3.275 -3.846 6.137 1.00 87.25 85 PHE A C 1
ATOM 676 O O . PHE A 1 85 ? 2.117 -3.966 6.541 1.00 87.25 85 PHE A O 1
ATOM 683 N N . LYS A 1 86 ? 4.287 -3.580 6.977 1.00 87.88 86 LYS A N 1
ATOM 684 C CA . LYS A 1 86 ? 4.086 -3.402 8.425 1.00 87.88 86 LYS A CA 1
ATOM 685 C C . LYS A 1 86 ? 3.139 -2.244 8.715 1.00 87.88 86 LYS A C 1
ATOM 687 O O . LYS A 1 86 ? 2.267 -2.379 9.573 1.00 87.88 86 LYS A O 1
ATOM 692 N N . GLN A 1 87 ? 3.297 -1.146 7.984 1.00 86.31 87 GLN A N 1
ATOM 693 C CA . GLN A 1 87 ? 2.470 0.037 8.141 1.00 86.31 87 GLN A CA 1
ATOM 694 C C . GLN A 1 87 ? 1.015 -0.219 7.723 1.00 86.31 87 GLN A C 1
ATOM 696 O O . GLN A 1 87 ? 0.115 0.075 8.505 1.00 86.31 87 GLN A O 1
ATOM 701 N N . ALA A 1 88 ? 0.778 -0.866 6.578 1.00 87.31 88 ALA A N 1
ATOM 702 C CA . ALA A 1 88 ? -0.566 -1.244 6.134 1.00 87.31 88 ALA A CA 1
ATOM 703 C C . ALA A 1 88 ? -1.281 -2.152 7.153 1.00 87.31 88 ALA A C 1
ATOM 705 O O . ALA A 1 88 ? -2.448 -1.936 7.479 1.00 87.31 88 ALA A O 1
ATOM 706 N N . MET A 1 89 ? -0.567 -3.124 7.729 1.00 87.31 89 MET A N 1
ATOM 707 C CA . MET A 1 89 ? -1.112 -4.005 8.769 1.00 87.31 89 MET A CA 1
ATOM 708 C C . MET A 1 89 ? -1.421 -3.265 10.075 1.00 87.31 89 MET A C 1
ATOM 710 O O . MET A 1 89 ? -2.387 -3.591 10.769 1.00 87.31 89 MET A O 1
ATOM 714 N N . GLU A 1 90 ? -0.595 -2.293 10.458 1.00 88.31 90 GLU A N 1
ATOM 715 C CA . GLU A 1 90 ? -0.837 -1.484 11.652 1.00 88.31 90 GLU A CA 1
ATOM 716 C C . GLU A 1 90 ? -2.035 -0.548 11.470 1.00 88.31 90 GLU A C 1
ATOM 718 O O . GLU A 1 90 ? -2.883 -0.464 12.362 1.00 88.31 90 GLU A O 1
ATOM 723 N N . GLU A 1 91 ? -2.139 0.106 10.315 1.00 85.81 91 GLU A N 1
ATOM 724 C CA . GLU A 1 91 ? -3.269 0.963 9.952 1.00 85.81 91 GLU A CA 1
ATOM 725 C C . GLU A 1 91 ? -4.574 0.160 9.879 1.00 85.81 91 GLU A C 1
ATOM 727 O O . GLU A 1 91 ? -5.564 0.562 10.493 1.00 85.81 91 GLU A O 1
ATOM 732 N N . GLY A 1 92 ? -4.557 -1.032 9.275 1.00 86.62 92 GLY A N 1
ATOM 733 C CA . GLY A 1 92 ? -5.707 -1.939 9.264 1.00 86.62 92 GLY A CA 1
ATOM 734 C C . GLY A 1 92 ? -6.135 -2.396 10.663 1.00 86.62 92 GLY A C 1
ATOM 735 O O . GLY A 1 92 ? -7.326 -2.388 10.985 1.00 86.62 92 GLY A O 1
ATOM 736 N N . ARG A 1 93 ? -5.181 -2.715 11.553 1.00 87.38 93 ARG A N 1
ATOM 737 C CA . ARG A 1 93 ? -5.489 -3.033 12.962 1.00 87.38 93 ARG A CA 1
ATOM 738 C C . ARG A 1 93 ? -6.112 -1.849 13.695 1.00 87.38 93 ARG A C 1
ATOM 740 O O . ARG A 1 93 ? -7.090 -2.043 14.416 1.00 87.38 93 ARG A O 1
ATOM 747 N N . LYS A 1 94 ? -5.572 -0.640 13.518 1.00 87.06 94 LYS A N 1
ATOM 748 C CA . LYS A 1 94 ? -6.124 0.585 14.121 1.00 87.06 94 LYS A CA 1
ATOM 749 C C . LYS A 1 94 ? -7.534 0.865 13.607 1.00 87.06 94 LYS A C 1
ATOM 751 O O . LYS A 1 94 ? -8.414 1.136 14.417 1.00 87.06 94 LYS A O 1
ATOM 756 N N . ALA A 1 95 ? -7.770 0.730 12.302 1.00 83.50 95 ALA A N 1
ATOM 757 C CA . ALA A 1 95 ? -9.090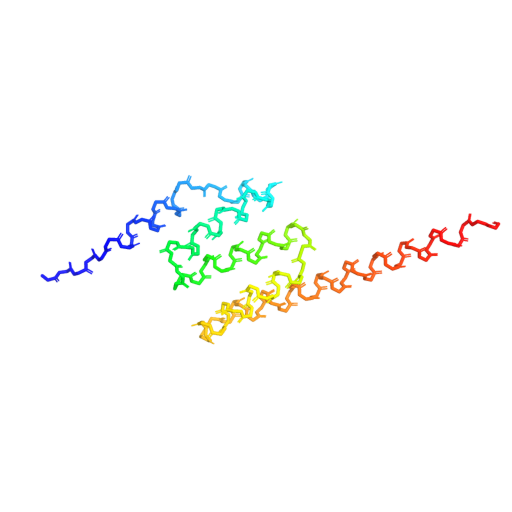 0.900 11.700 1.00 83.50 95 ALA A CA 1
ATOM 758 C C . ALA A 1 95 ? -10.110 -0.107 12.261 1.00 83.50 95 ALA A C 1
ATOM 760 O O . ALA A 1 95 ? -11.206 0.282 12.662 1.00 83.50 95 ALA A O 1
ATOM 761 N N . HIS A 1 96 ? -9.734 -1.384 12.384 1.00 80.88 96 HIS A N 1
ATOM 762 C CA . HIS A 1 96 ? -10.600 -2.412 12.968 1.00 80.88 96 HIS A CA 1
ATOM 763 C C . HIS A 1 96 ? -10.896 -2.159 14.458 1.00 80.88 96 HIS A C 1
ATOM 765 O O . HIS A 1 96 ? -12.035 -2.298 14.905 1.00 80.88 96 HIS A O 1
ATOM 771 N N . GLN A 1 97 ? -9.890 -1.747 15.237 1.00 83.31 97 GLN A N 1
ATOM 772 C CA . GLN A 1 97 ? -10.071 -1.390 16.648 1.00 83.31 97 GLN A CA 1
ATOM 773 C C . GLN A 1 97 ? -10.963 -0.156 16.820 1.00 83.31 97 GLN A C 1
ATOM 775 O O . GLN A 1 97 ? -11.839 -0.167 17.683 1.00 83.31 97 GLN A O 1
ATOM 780 N N . ALA A 1 98 ? -10.786 0.871 15.985 1.00 81.38 98 ALA A N 1
ATOM 781 C CA . ALA A 1 98 ? -11.626 2.064 15.986 1.00 81.38 98 ALA A CA 1
ATOM 782 C C . ALA A 1 98 ? -13.085 1.726 15.642 1.00 81.38 98 ALA A C 1
ATOM 784 O O . ALA A 1 98 ? -13.992 2.175 16.340 1.00 81.38 98 ALA A O 1
ATOM 785 N N . ALA A 1 99 ? -13.317 0.872 14.639 1.00 80.06 99 ALA A N 1
ATOM 786 C CA . ALA A 1 99 ? -14.656 0.402 14.287 1.00 80.06 99 ALA A CA 1
ATOM 787 C C . ALA A 1 99 ? -15.314 -0.378 15.440 1.00 80.06 99 ALA A C 1
ATOM 789 O O . ALA A 1 99 ? -16.473 -0.138 15.776 1.00 80.06 99 ALA A O 1
ATOM 790 N N . LYS A 1 100 ? -14.562 -1.268 16.101 1.00 81.00 100 LYS A N 1
ATOM 791 C CA . LYS A 1 100 ? -15.048 -2.021 17.266 1.00 81.00 100 LYS A CA 1
ATOM 792 C C . LYS A 1 100 ? -15.363 -1.110 18.458 1.00 81.00 100 LYS A C 1
ATOM 794 O O . LYS A 1 100 ? -16.376 -1.312 19.123 1.00 81.00 100 LYS A O 1
ATOM 799 N N . ALA A 1 101 ? -14.517 -0.116 18.725 1.00 79.69 101 ALA A N 1
ATOM 800 C CA . ALA A 1 101 ? -14.738 0.860 19.790 1.00 79.69 101 ALA A CA 1
ATOM 801 C C . ALA A 1 101 ? -15.981 1.722 19.515 1.00 79.69 101 ALA A C 1
ATOM 803 O O . ALA A 1 101 ? -16.808 1.889 20.407 1.00 79.69 101 ALA A O 1
ATOM 804 N N . ALA A 1 102 ? -16.159 2.186 18.274 1.00 73.81 102 ALA A N 1
ATOM 805 C CA . ALA A 1 102 ? -17.339 2.943 17.860 1.00 73.81 102 ALA A CA 1
ATOM 806 C C . ALA A 1 102 ? -18.636 2.123 18.007 1.00 73.81 102 ALA A C 1
ATOM 808 O O . ALA A 1 102 ? -19.634 2.623 18.530 1.00 73.81 102 ALA A O 1
ATOM 809 N N . ALA A 1 103 ? -18.611 0.841 17.624 1.00 74.44 103 ALA A N 1
ATOM 810 C CA . ALA A 1 103 ? -19.748 -0.062 17.804 1.00 74.44 103 ALA A CA 1
ATOM 811 C C . ALA A 1 103 ? -20.098 -0.276 19.290 1.00 74.44 103 ALA A C 1
ATOM 813 O O . ALA A 1 103 ? -21.272 -0.268 19.655 1.00 74.44 103 ALA A O 1
ATOM 814 N N . ALA A 1 104 ? -19.092 -0.405 20.162 1.00 73.81 104 ALA A N 1
ATOM 815 C CA . A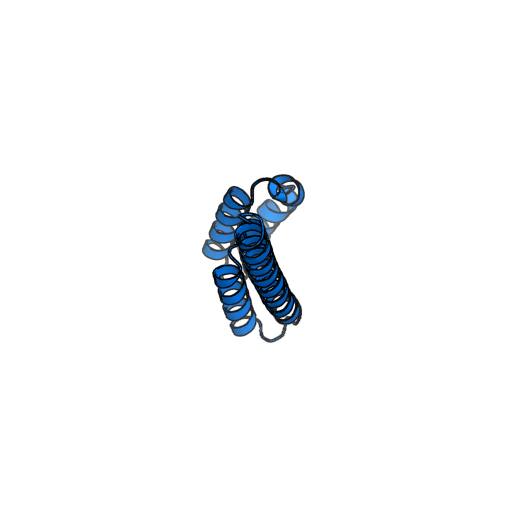LA A 1 104 ? -19.308 -0.541 21.603 1.00 73.81 104 ALA A CA 1
ATOM 816 C C . ALA A 1 104 ? -19.909 0.729 22.232 1.00 73.81 104 ALA A C 1
ATOM 818 O O . ALA A 1 104 ? -20.782 0.627 23.090 1.00 73.81 104 ALA A O 1
ATOM 819 N N . THR A 1 105 ? -19.496 1.922 21.785 1.00 70.94 105 THR A N 1
ATOM 820 C CA . THR A 1 105 ? -20.078 3.187 22.267 1.00 70.94 105 THR A CA 1
ATOM 821 C C . THR A 1 105 ? -21.517 3.402 21.801 1.00 70.94 105 THR A C 1
ATOM 823 O O . THR A 1 105 ? 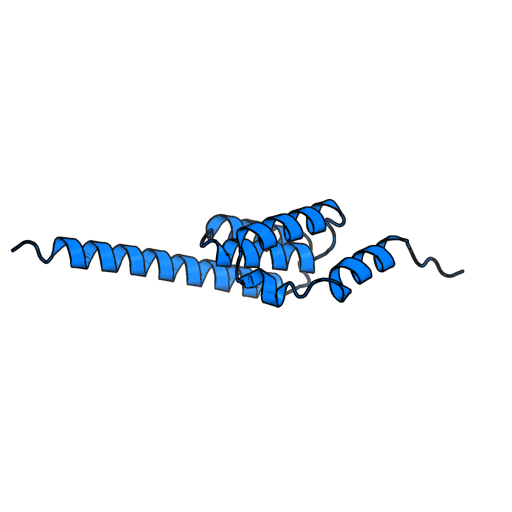-22.310 3.964 22.547 1.00 70.94 105 THR A O 1
ATOM 826 N N . ALA A 1 106 ? -21.881 2.919 20.608 1.00 66.19 106 ALA A N 1
ATOM 827 C CA . ALA A 1 106 ? -23.256 3.001 20.115 1.00 66.19 106 ALA A CA 1
ATOM 828 C C . ALA A 1 106 ? -24.208 2.071 20.887 1.00 66.19 106 ALA A C 1
ATOM 830 O O . ALA A 1 106 ? -25.345 2.444 21.147 1.00 66.19 106 ALA A O 1
ATOM 831 N N . ALA A 1 107 ? -23.735 0.893 21.310 1.00 65.00 107 ALA A N 1
ATOM 832 C CA . ALA A 1 107 ? -24.530 -0.056 22.093 1.00 65.00 107 ALA A CA 1
ATOM 833 C C . ALA A 1 107 ? -24.730 0.357 23.567 1.00 65.00 107 ALA A C 1
ATOM 835 O O . ALA A 1 107 ? -25.594 -0.193 24.242 1.00 65.00 107 ALA A O 1
ATOM 836 N N . GLY A 1 108 ? -23.929 1.298 24.081 1.00 61.12 108 GLY A N 1
ATOM 837 C CA . GLY A 1 108 ? -23.981 1.742 25.479 1.00 61.12 108 GLY A CA 1
ATOM 838 C C . GLY A 1 108 ? -24.895 2.939 25.760 1.00 61.12 108 GLY A C 1
ATOM 839 O O . GLY A 1 108 ? -25.036 3.303 26.920 1.00 61.12 108 GLY A O 1
ATOM 840 N N . ASN A 1 109 ? -25.485 3.564 24.736 1.00 59.56 109 ASN A N 1
ATOM 841 C CA . ASN A 1 109 ? -26.238 4.821 24.870 1.00 59.56 109 ASN A CA 1
ATOM 842 C C . ASN A 1 109 ? -27.769 4.645 24.765 1.00 59.56 109 ASN A C 1
ATOM 844 O O . ASN A 1 109 ? -28.477 5.612 24.502 1.00 59.56 109 ASN A O 1
ATOM 848 N N . ASP A 1 110 ? -28.257 3.413 24.937 1.00 55.06 110 ASP A N 1
ATOM 849 C CA . ASP A 1 110 ? -29.670 3.014 24.810 1.00 55.06 110 ASP A CA 1
ATOM 850 C C . ASP A 1 110 ? -30.291 2.674 26.189 1.00 55.06 110 ASP A C 1
ATOM 852 O O . ASP A 1 110 ? -31.091 1.749 26.334 1.00 55.06 110 ASP A O 1
ATOM 856 N N . SER A 1 111 ? -29.863 3.362 27.257 1.00 54.28 111 SER A N 1
ATOM 857 C CA . SER A 1 111 ? -30.352 3.175 28.638 1.00 54.28 111 SER A CA 1
ATOM 858 C C . SER A 1 111 ? -30.568 4.496 29.359 1.00 54.28 111 SER A C 1
ATOM 860 O O . SER A 1 111 ? -29.726 5.404 29.184 1.00 54.28 111 SER A O 1
#

Foldseek 3Di:
DDCPDPLVVVVVCVVPPDPVVVVLVPLPVQLVSLVVVCVSPVLDLVSLVSNLSSCVSVLVLVVSLVSLVVSCVSCVVDCVSVVSNVVSVVSNVVVVVVVVVVVVVVVPPPD

Nearest PDB structures (foldseek):
  6fdp-assembly1_A  TM=9.203E-01  e=1.458E-01  Homo sapiens
  7b1u-assembly1_A  TM=7.314E-01  e=6.681E-02  Shigella flexneri
  6qdl-assembly1_A  TM=7.648E-01  e=1.233E-01  Caenorhabditis elegans
  3gz2-assembly1_B  TM=7.985E-01  e=1.926E-01  Shigella flex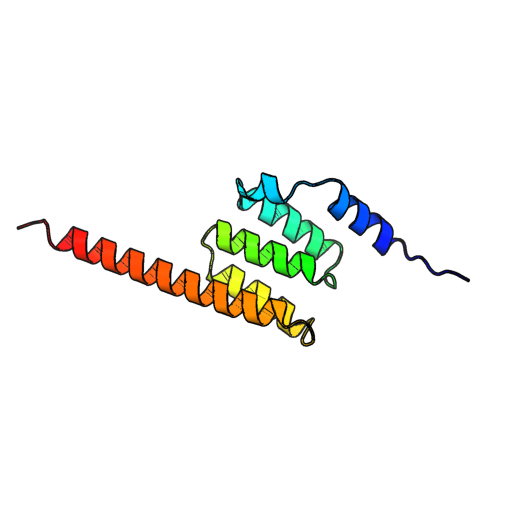neri
  7ayw-assembly1_A  TM=6.830E-01  e=2.153E-01  Shigella flexneri